Protein AF-A0A811AT12-F1 (afdb_monomer_lite)

Foldseek 3Di:
DAADDDDDPPDCVVVDDDDDDPDDDPVNVVVVVNVVVNVVVVVCVVDDDPD

InterPro domains:
  IPR023635 Peptide deformylase [PF01327] (4-43)
  IPR036821 Peptide deformylase superfamily [G3DSA:3.90.45.10] (1-47)
  IPR036821 Peptide deformylase superfamily [SSF56420] (1-41)

Radius of gyration: 13.7 Å; chains: 1; bounding box: 27×37×23 Å

Structure (mmCIF, N/CA/C/O backbone):
data_AF-A0A811AT12-F1
#
_entry.id   AF-A0A811AT12-F1
#
loop_
_atom_site.group_PDB
_atom_site.id
_atom_site.type_symbol
_atom_site.label_atom_id
_atom_site.label_alt_id
_atom_site.label_comp_id
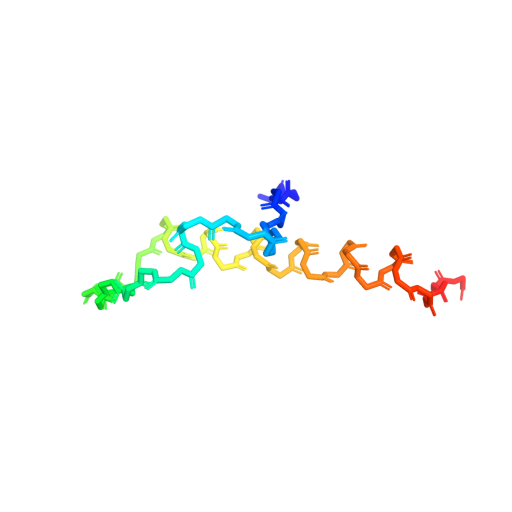_atom_site.label_asym_id
_atom_site.label_entity_id
_atom_site.label_seq_id
_atom_site.pdbx_PDB_ins_code
_atom_site.Cartn_x
_atom_site.Cartn_y
_atom_site.Cartn_z
_atom_site.occupancy
_atom_site.B_iso_or_equiv
_atom_site.auth_seq_id
_atom_site.auth_comp_id
_atom_site.auth_asym_id
_atom_site.auth_atom_id
_atom_site.pdbx_PDB_model_num
ATOM 1 N N . MET A 1 1 ? -9.303 -10.304 -4.418 1.00 68.12 1 MET A N 1
ATOM 2 C CA . MET A 1 1 ? -8.193 -11.167 -4.830 1.00 68.12 1 MET A CA 1
ATOM 3 C C . MET A 1 1 ? -7.907 -10.863 -6.278 1.00 68.12 1 MET A C 1
ATOM 5 O O . MET A 1 1 ? -8.616 -11.313 -7.178 1.00 68.12 1 MET A O 1
ATOM 9 N N . SER A 1 2 ? -6.992 -9.916 -6.439 1.00 88.00 2 SER A N 1
ATOM 10 C CA . SER A 1 2 ? -6.433 -9.455 -7.697 1.00 88.00 2 SER A CA 1
ATOM 11 C C . SER A 1 2 ? -4.978 -9.056 -7.483 1.00 88.00 2 SER A C 1
ATOM 13 O O . SER A 1 2 ? -4.639 -8.463 -6.459 1.00 88.00 2 SER A O 1
ATOM 15 N N . VAL A 1 3 ? -4.137 -9.324 -8.480 1.00 93.00 3 VAL A N 1
ATOM 16 C CA . VAL A 1 3 ? -2.755 -8.834 -8.518 1.00 93.00 3 VAL A CA 1
ATOM 17 C C . VAL A 1 3 ? -2.752 -7.345 -8.875 1.00 93.00 3 VAL A C 1
ATOM 19 O O . VAL A 1 3 ? -3.297 -6.936 -9.903 1.00 93.00 3 VAL A O 1
ATOM 22 N N . LEU A 1 4 ? -2.133 -6.533 -8.023 1.00 95.38 4 LEU A N 1
ATOM 23 C CA . LEU A 1 4 ? -1.979 -5.090 -8.176 1.00 95.38 4 LEU A CA 1
ATOM 24 C C . LEU A 1 4 ? -0.708 -4.760 -8.972 1.00 95.38 4 LEU A C 1
ATOM 26 O O . LEU A 1 4 ? 0.264 -5.509 -8.975 1.00 95.38 4 LEU A O 1
ATOM 30 N N . GLN A 1 5 ? -0.683 -3.593 -9.619 1.00 94.88 5 GLN A N 1
ATOM 31 C CA . GLN A 1 5 ? 0.522 -3.106 -10.290 1.00 94.88 5 GLN A CA 1
ATOM 32 C C . GLN A 1 5 ? 1.532 -2.559 -9.270 1.00 94.88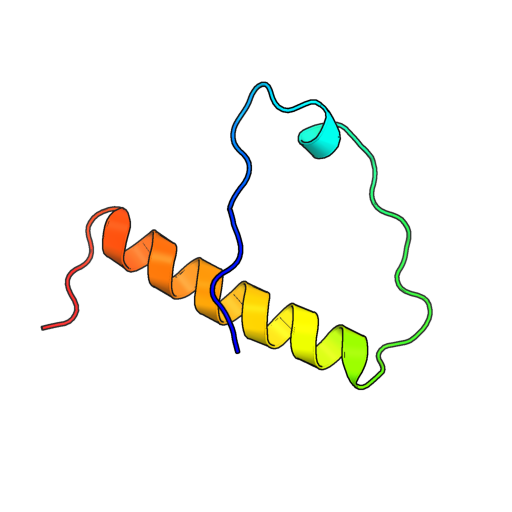 5 GLN A C 1
ATOM 34 O O . GLN A 1 5 ? 1.242 -1.587 -8.567 1.00 94.88 5 GLN A O 1
ATOM 39 N N . VAL A 1 6 ? 2.743 -3.121 -9.242 1.00 94.44 6 VAL A N 1
ATOM 40 C CA . VAL A 1 6 ? 3.853 -2.583 -8.443 1.00 94.44 6 VAL A CA 1
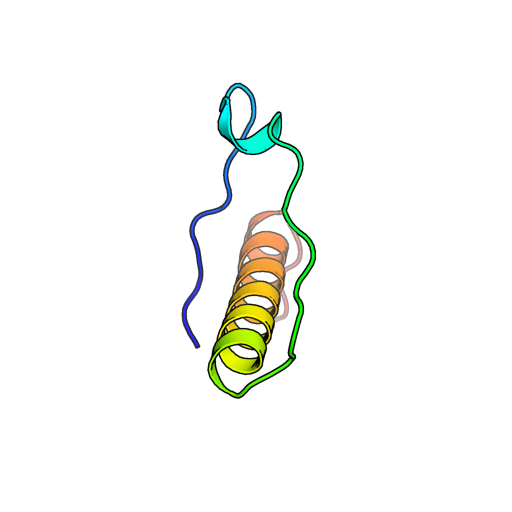ATOM 41 C C . VAL A 1 6 ? 4.475 -1.372 -9.139 1.00 94.44 6 VAL A C 1
ATOM 43 O O . VAL A 1 6 ? 4.739 -1.373 -10.341 1.00 94.44 6 VAL A O 1
ATOM 46 N N . LEU A 1 7 ? 4.693 -0.302 -8.374 1.00 95.19 7 LEU A N 1
ATOM 47 C CA . LEU A 1 7 ? 5.343 0.913 -8.861 1.00 95.19 7 LEU A CA 1
ATOM 48 C C . LEU A 1 7 ? 6.862 0.808 -8.704 1.00 95.19 7 LEU A C 1
ATOM 50 O O . LEU A 1 7 ? 7.353 0.328 -7.684 1.00 95.19 7 LEU A O 1
ATOM 54 N N . HIS A 1 8 ? 7.604 1.339 -9.676 1.00 95.06 8 HIS A N 1
ATOM 55 C CA . HIS A 1 8 ? 9.067 1.380 -9.662 1.00 95.06 8 HIS A CA 1
ATOM 56 C C . HIS A 1 8 ? 9.583 2.824 -9.677 1.00 95.06 8 HIS A C 1
ATOM 58 O O . HIS A 1 8 ? 8.934 3.738 -10.189 1.00 95.06 8 HIS A O 1
ATOM 64 N N . ILE A 1 9 ? 10.779 3.043 -9.124 1.00 93.12 9 ILE A N 1
ATOM 65 C CA . ILE A 1 9 ? 11.480 4.332 -9.220 1.00 93.12 9 ILE A CA 1
ATOM 66 C C . ILE A 1 9 ? 11.696 4.657 -10.710 1.00 93.12 9 ILE A C 1
ATOM 68 O O . ILE A 1 9 ? 12.105 3.766 -11.457 1.00 93.12 9 ILE A O 1
ATOM 72 N N . PRO A 1 10 ? 11.453 5.905 -11.158 1.00 95.69 10 PRO A N 1
ATOM 73 C CA . PRO A 1 10 ? 11.353 7.133 -10.359 1.00 95.69 10 PRO A CA 1
ATOM 74 C C . PRO A 1 10 ? 9.936 7.636 -10.012 1.00 95.69 10 PRO A C 1
ATOM 76 O O . PRO A 1 10 ? 9.795 8.834 -9.777 1.00 95.69 10 PRO A O 1
ATOM 79 N N . ASP A 1 11 ? 8.906 6.783 -9.936 1.00 97.31 11 ASP A N 1
ATOM 80 C CA . ASP A 1 11 ? 7.519 7.220 -9.670 1.00 97.31 11 ASP A CA 1
ATOM 81 C C . ASP A 1 11 ? 7.386 8.088 -8.396 1.00 97.31 11 ASP A C 1
ATOM 83 O O . ASP A 1 11 ? 7.749 7.680 -7.290 1.00 97.31 11 ASP A O 1
ATOM 87 N N . GLU A 1 12 ? 6.846 9.302 -8.541 1.00 96.44 12 GLU A N 1
ATOM 88 C CA . GLU A 1 12 ? 6.723 10.279 -7.451 1.00 96.44 12 GLU A CA 1
ATOM 89 C C . GLU A 1 12 ? 5.812 9.813 -6.311 1.00 96.44 12 GLU A C 1
ATOM 91 O O . GLU A 1 12 ? 5.962 10.264 -5.172 1.00 96.44 12 GLU A O 1
ATOM 96 N N . ARG A 1 13 ? 4.873 8.896 -6.575 1.00 95.62 13 ARG A N 1
ATOM 97 C CA . ARG A 1 13 ? 3.999 8.332 -5.537 1.00 95.62 13 ARG A CA 1
ATOM 98 C C . ARG A 1 13 ? 4.800 7.574 -4.485 1.00 95.62 13 ARG A C 1
ATOM 100 O O . ARG A 1 13 ? 4.418 7.614 -3.321 1.00 95.62 13 ARG A O 1
ATOM 107 N N . LEU A 1 14 ? 5.942 6.991 -4.860 1.00 97.00 14 LEU A N 1
ATOM 108 C CA . LEU A 1 14 ? 6.858 6.303 -3.943 1.00 97.00 14 LEU A CA 1
ATOM 109 C C . LEU A 1 14 ? 7.581 7.255 -2.974 1.00 97.00 14 LEU A C 1
ATOM 111 O O . LEU A 1 14 ? 8.225 6.798 -2.036 1.00 97.00 14 LEU A O 1
ATOM 115 N N . ARG A 1 15 ? 7.489 8.576 -3.181 1.00 96.94 15 ARG A N 1
ATOM 116 C CA . ARG A 1 15 ? 8.091 9.598 -2.306 1.00 96.94 15 ARG A CA 1
ATOM 117 C C . ARG A 1 15 ? 7.095 10.204 -1.314 1.00 96.94 15 ARG A C 1
ATOM 119 O O . ARG A 1 15 ? 7.486 11.028 -0.491 1.00 96.94 15 ARG A O 1
ATOM 126 N N . LYS A 1 16 ? 5.810 9.847 -1.402 1.00 96.81 16 LYS A N 1
ATOM 127 C CA . LYS A 1 16 ? 4.753 10.399 -0.546 1.00 96.81 16 LYS A CA 1
ATOM 128 C C . LYS A 1 16 ? 4.679 9.638 0.777 1.00 96.81 16 LYS A C 1
ATOM 130 O O . LYS A 1 16 ? 4.755 8.415 0.800 1.00 96.81 16 LYS A O 1
ATOM 135 N N . VAL A 1 17 ? 4.470 10.367 1.873 1.00 97.31 17 VAL A N 1
ATOM 136 C CA . VAL A 1 17 ? 4.195 9.769 3.188 1.00 97.31 17 VAL A CA 1
ATOM 137 C C . VAL A 1 17 ? 2.736 9.309 3.222 1.00 97.31 17 VAL A C 1
ATOM 139 O O . VAL A 1 17 ? 1.830 10.102 2.956 1.00 97.31 17 VAL A O 1
ATOM 142 N N . ALA A 1 18 ? 2.509 8.030 3.522 1.00 96.44 18 ALA A N 1
ATOM 143 C CA . ALA A 1 18 ? 1.166 7.474 3.648 1.00 96.44 18 ALA A CA 1
ATOM 144 C C . ALA A 1 18 ? 0.447 8.030 4.888 1.00 96.44 18 ALA A C 1
ATOM 146 O O . ALA A 1 18 ? 1.069 8.324 5.909 1.00 96.44 18 ALA A O 1
ATOM 147 N N . LYS A 1 19 ? -0.879 8.164 4.795 1.00 97.25 19 LYS A N 1
ATOM 148 C CA . LYS A 1 19 ? -1.715 8.536 5.942 1.00 97.25 19 LYS A CA 1
ATOM 149 C C . LYS A 1 19 ? -1.915 7.324 6.866 1.00 97.25 19 LYS A C 1
ATOM 151 O O . LYS A 1 19 ? -1.941 6.201 6.361 1.00 97.25 19 LYS A O 1
ATOM 156 N N . PRO A 1 20 ? -2.089 7.532 8.183 1.00 97.81 20 PRO A N 1
ATOM 157 C CA . PRO A 1 20 ? -2.497 6.466 9.091 1.00 97.81 20 PRO A CA 1
ATOM 158 C C . PRO A 1 20 ? -3.832 5.844 8.666 1.00 97.81 20 PRO A C 1
ATOM 160 O O . PRO A 1 20 ? -4.711 6.542 8.160 1.00 97.81 20 PRO A O 1
ATOM 163 N N . VAL A 1 21 ? -3.981 4.542 8.901 1.00 97.44 21 VAL A N 1
ATOM 164 C CA . VAL A 1 21 ? -5.269 3.850 8.780 1.00 97.44 21 VAL A CA 1
ATOM 165 C C . VAL A 1 21 ? -5.979 3.963 10.126 1.00 97.44 21 VAL A C 1
ATOM 167 O O . VAL A 1 21 ? -5.456 3.489 11.131 1.00 97.44 21 VAL A O 1
ATOM 170 N N . GLU A 1 22 ? -7.138 4.620 10.154 1.00 97.75 22 GLU A N 1
ATOM 171 C CA . GLU A 1 22 ? -7.886 4.880 11.395 1.00 97.75 22 GLU A CA 1
ATOM 172 C C . GLU A 1 22 ? -8.699 3.663 11.865 1.00 97.75 22 GLU A C 1
ATOM 174 O O . GLU A 1 22 ? -8.828 3.435 13.065 1.00 97.75 22 GLU A O 1
ATOM 179 N N . GLU A 1 23 ? -9.201 2.848 10.932 1.00 98.06 23 GLU A N 1
ATOM 180 C CA . GLU A 1 23 ? -9.992 1.651 11.222 1.00 98.06 23 GLU A CA 1
ATOM 181 C C . GLU A 1 23 ? -9.673 0.532 10.226 1.00 98.06 23 GLU A C 1
ATOM 183 O O . GLU A 1 23 ? -9.584 0.756 9.017 1.00 98.06 23 GLU A O 1
ATOM 188 N N . VAL A 1 24 ? -9.535 -0.696 10.732 1.00 97.75 24 VAL A N 1
ATOM 189 C CA . VAL A 1 24 ? -9.384 -1.894 9.900 1.00 97.75 24 VAL A CA 1
ATOM 190 C C . VAL A 1 24 ? -10.761 -2.497 9.661 1.00 97.75 24 VAL A C 1
ATOM 192 O O . VAL A 1 24 ? -11.293 -3.229 10.493 1.00 97.75 24 VAL A O 1
ATOM 195 N N . ASN A 1 25 ? -11.335 -2.172 8.509 1.00 98.06 25 ASN A N 1
ATOM 196 C CA . ASN A 1 25 ? -12.628 -2.682 8.072 1.00 98.06 25 ASN A CA 1
ATOM 197 C 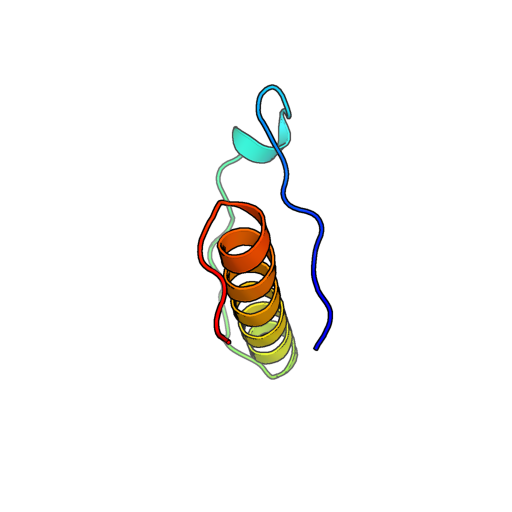C . ASN A 1 25 ? -12.471 -3.719 6.939 1.00 98.06 25 ASN A C 1
ATOM 199 O O . ASN A 1 25 ? -11.364 -4.080 6.532 1.00 98.06 25 ASN A O 1
ATOM 203 N N . ALA A 1 26 ? -13.596 -4.200 6.406 1.00 98.25 26 ALA A N 1
ATOM 204 C CA . ALA A 1 26 ? -13.602 -5.208 5.346 1.00 98.25 26 ALA A CA 1
ATOM 205 C C . ALA A 1 26 ? -12.935 -4.744 4.037 1.00 98.25 26 ALA A C 1
ATOM 207 O O . ALA A 1 26 ? -12.465 -5.578 3.268 1.00 98.25 26 ALA A O 1
ATOM 208 N N . GLU A 1 27 ? -12.893 -3.440 3.760 1.00 97.44 27 GLU A N 1
ATOM 209 C CA . GLU A 1 27 ? -12.186 -2.897 2.598 1.00 97.44 27 GLU A CA 1
ATOM 210 C C . GLU A 1 27 ? -10.671 -2.967 2.804 1.00 97.44 27 GLU A C 1
ATOM 212 O O . GLU A 1 27 ? -9.961 -3.473 1.938 1.00 97.44 27 GLU A O 1
ATOM 217 N N . ILE A 1 28 ? -10.185 -2.557 3.979 1.00 98.00 28 ILE A N 1
ATOM 218 C CA . ILE A 1 28 ? -8.762 -2.662 4.330 1.00 98.00 28 ILE A CA 1
ATOM 219 C C . ILE A 1 28 ? -8.298 -4.119 4.293 1.00 98.00 28 ILE A C 1
ATOM 221 O O . ILE A 1 28 ? -7.231 -4.400 3.752 1.00 98.00 28 ILE A O 1
ATOM 225 N N . GLN A 1 29 ? -9.111 -5.057 4.789 1.00 98.06 29 GLN A N 1
ATOM 226 C CA . GLN A 1 29 ? -8.783 -6.480 4.703 1.00 98.06 29 GLN A CA 1
ATOM 227 C C . GLN A 1 29 ? -8.619 -6.944 3.247 1.00 98.06 29 GLN A C 1
ATOM 229 O O . GLN A 1 29 ? -7.656 -7.639 2.942 1.00 98.06 29 GLN A O 1
ATOM 234 N N . ARG A 1 30 ? -9.493 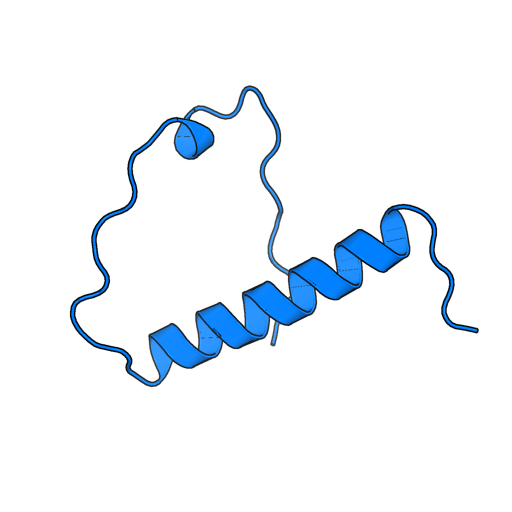-6.507 2.328 1.00 97.75 30 ARG A N 1
ATOM 235 C CA . ARG A 1 30 ? -9.363 -6.845 0.897 1.00 97.75 30 ARG A CA 1
ATOM 236 C C . ARG A 1 30 ? -8.082 -6.286 0.287 1.00 97.75 30 ARG A C 1
ATOM 238 O O . ARG A 1 30 ? -7.435 -6.986 -0.480 1.00 97.75 30 ARG A O 1
ATOM 245 N N . ILE A 1 31 ? -7.704 -5.057 0.644 1.00 97.25 31 ILE A N 1
ATOM 246 C CA . ILE A 1 31 ? -6.450 -4.445 0.183 1.00 97.25 31 ILE A CA 1
ATOM 247 C C . ILE A 1 31 ? -5.254 -5.277 0.655 1.00 97.25 31 ILE A C 1
ATOM 249 O O . ILE A 1 31 ? -4.348 -5.544 -0.129 1.00 97.25 31 ILE A O 1
ATOM 253 N N . VAL A 1 32 ? -5.257 -5.716 1.915 1.00 97.31 32 VAL A N 1
ATOM 254 C CA . VAL A 1 32 ? -4.204 -6.579 2.469 1.00 97.31 32 VAL A CA 1
ATOM 255 C C . VAL A 1 32 ? -4.131 -7.913 1.721 1.00 97.31 32 VAL A C 1
ATOM 257 O O . VAL A 1 32 ? -3.037 -8.332 1.343 1.00 97.31 32 VAL A O 1
ATOM 260 N N . ASP A 1 33 ? -5.274 -8.549 1.460 1.00 97.62 33 ASP A N 1
ATOM 261 C CA . ASP A 1 33 ? -5.335 -9.812 0.718 1.00 97.62 33 ASP A CA 1
ATOM 262 C C . ASP A 1 33 ? -4.763 -9.653 -0.707 1.00 97.62 33 ASP A C 1
ATOM 264 O O . ASP A 1 33 ? -3.918 -10.445 -1.131 1.00 97.62 33 ASP A O 1
ATOM 268 N N . ASP A 1 34 ? -5.143 -8.585 -1.417 1.00 97.62 34 ASP A N 1
ATOM 269 C CA . ASP A 1 34 ? -4.639 -8.268 -2.761 1.00 97.62 34 ASP A CA 1
ATOM 270 C C . ASP A 1 34 ? -3.131 -7.931 -2.748 1.00 97.62 34 ASP A C 1
ATOM 272 O O . ASP A 1 34 ? -2.385 -8.312 -3.655 1.00 97.62 34 ASP A O 1
ATOM 276 N N . MET A 1 35 ? -2.632 -7.265 -1.698 1.00 96.25 35 MET A N 1
ATOM 277 C CA . MET A 1 35 ? -1.200 -6.987 -1.525 1.00 96.25 35 MET A CA 1
ATOM 278 C C . MET A 1 35 ? -0.380 -8.268 -1.330 1.00 96.25 35 MET A C 1
ATOM 280 O O . MET A 1 35 ? 0.712 -8.381 -1.893 1.00 96.25 35 MET A O 1
ATOM 284 N N . PHE A 1 36 ? -0.888 -9.242 -0.569 1.00 95.69 36 PHE A N 1
ATOM 285 C CA . PHE A 1 36 ? -0.222 -10.537 -0.416 1.00 95.69 36 PHE A CA 1
ATOM 286 C C . PHE A 1 36 ? -0.191 -11.315 -1.728 1.00 95.69 36 PHE A C 1
ATOM 288 O O . PHE A 1 36 ? 0.868 -11.815 -2.109 1.00 95.69 36 PHE A O 1
ATOM 295 N N . GLU A 1 37 ? -1.314 -11.379 -2.443 1.00 95.06 37 GLU A N 1
ATOM 296 C CA . GLU A 1 37 ? -1.389 -12.021 -3.758 1.00 95.06 37 GLU A CA 1
ATOM 297 C C . GLU A 1 37 ? -0.376 -11.407 -4.736 1.00 95.06 37 GLU A C 1
ATOM 299 O O . GLU A 1 37 ? 0.395 -12.125 -5.375 1.00 95.06 37 GLU A O 1
ATOM 304 N N . THR A 1 38 ? -0.296 -10.075 -4.762 1.00 95.62 38 THR A N 1
ATOM 305 C CA . THR A 1 38 ? 0.682 -9.327 -5.563 1.00 95.62 38 THR A CA 1
ATOM 306 C C . THR A 1 38 ? 2.120 -9.690 -5.198 1.00 95.62 38 THR A C 1
ATOM 308 O O . THR A 1 38 ? 2.927 -9.985 -6.075 1.00 95.62 38 THR A O 1
ATOM 311 N N . MET A 1 39 ? 2.452 -9.723 -3.905 1.00 92.19 39 MET A N 1
ATOM 312 C CA . MET A 1 39 ? 3.794 -10.083 -3.436 1.00 92.19 39 MET A CA 1
ATOM 313 C C . MET A 1 39 ? 4.200 -11.496 -3.884 1.00 92.19 39 MET A C 1
ATOM 315 O O . MET A 1 39 ? 5.340 -11.706 -4.305 1.00 92.19 39 MET A O 1
ATOM 319 N N . TYR A 1 40 ? 3.293 -12.473 -3.794 1.00 93.19 40 TYR A N 1
ATOM 320 C CA . TYR A 1 40 ? 3.576 -13.837 -4.246 1.00 93.19 40 TYR A CA 1
ATOM 321 C C . TYR A 1 40 ? 3.757 -13.912 -5.763 1.00 93.19 40 TYR A C 1
ATOM 323 O O . TYR A 1 40 ? 4.703 -14.559 -6.216 1.00 93.19 40 TYR A O 1
ATOM 331 N N . ALA A 1 41 ? 2.914 -13.224 -6.534 1.00 90.88 41 ALA A N 1
ATOM 332 C CA . ALA A 1 41 ? 3.032 -13.156 -7.988 1.00 90.88 41 ALA A CA 1
ATOM 333 C C . ALA A 1 41 ? 4.385 -12.564 -8.425 1.00 90.88 41 ALA A C 1
ATOM 335 O O . ALA A 1 41 ? 5.093 -13.174 -9.224 1.00 90.88 41 ALA A O 1
ATOM 336 N N . GLU A 1 42 ? 4.808 -11.444 -7.836 1.00 84.88 42 GLU A N 1
ATOM 337 C CA . GLU A 1 42 ? 6.101 -10.811 -8.136 1.00 84.88 42 GLU A CA 1
ATOM 338 C C . GLU A 1 42 ? 7.298 -11.692 -7.752 1.00 84.88 42 GLU A C 1
ATOM 340 O O . GLU A 1 42 ? 8.288 -11.773 -8.482 1.00 84.88 42 GLU A O 1
ATOM 345 N N . LYS A 1 43 ? 7.216 -12.421 -6.631 1.00 72.44 43 LYS A N 1
ATOM 346 C CA . LYS A 1 43 ? 8.274 -13.360 -6.225 1.00 72.44 43 LYS A CA 1
ATOM 347 C C . LYS A 1 43 ? 8.442 -14.509 -7.221 1.00 72.44 43 LYS A C 1
ATOM 349 O O . LYS A 1 43 ? 9.573 -14.933 -7.463 1.00 72.44 43 LYS A O 1
ATOM 354 N N . VAL A 1 44 ? 7.348 -15.003 -7.803 1.00 61.31 44 VAL A N 1
ATOM 355 C CA . VAL A 1 44 ? 7.410 -16.004 -8.879 1.00 61.31 44 VAL A CA 1
ATOM 356 C C . VAL A 1 44 ? 8.137 -15.429 -10.098 1.00 61.31 44 VAL A C 1
ATOM 358 O O . VAL A 1 44 ? 8.985 -16.110 -10.674 1.00 61.31 44 VAL A O 1
ATOM 361 N N . LEU A 1 45 ? 7.890 -14.161 -10.441 1.00 57.78 45 LEU A N 1
ATOM 362 C CA . LEU A 1 45 ? 8.545 -13.485 -11.567 1.00 57.78 45 LEU A CA 1
ATOM 363 C C . LEU A 1 45 ? 10.045 -13.222 -11.331 1.00 57.78 45 LEU A C 1
ATOM 365 O O . LEU A 1 45 ? 10.828 -13.272 -12.277 1.00 57.78 45 LEU A O 1
ATOM 369 N N . ALA A 1 46 ? 10.467 -12.993 -10.083 1.00 59.31 46 ALA A N 1
ATOM 370 C CA . ALA A 1 46 ? 11.845 -12.637 -9.727 1.00 59.31 46 ALA A CA 1
ATOM 371 C C . ALA A 1 46 ? 12.827 -13.825 -9.573 1.00 59.31 46 ALA A C 1
ATOM 373 O O . ALA A 1 46 ? 14.003 -13.600 -9.287 1.00 59.31 46 ALA A O 1
ATOM 374 N N . GLY A 1 47 ? 12.392 -15.076 -9.785 1.00 59.44 47 GLY A N 1
ATOM 375 C CA . GLY A 1 47 ? 13.291 -16.241 -9.831 1.00 59.44 47 GLY A CA 1
ATOM 376 C C . GLY A 1 47 ? 13.086 -17.290 -8.736 1.00 59.44 47 GLY A C 1
ATOM 377 O O . GLY A 1 47 ? 14.047 -17.743 -8.119 1.00 59.44 47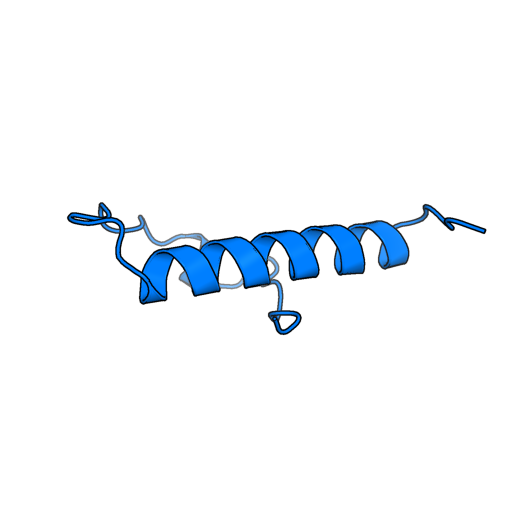 GLY A O 1
ATOM 378 N N . GLY A 1 48 ? 11.850 -17.732 -8.519 1.00 48.97 48 GLY A N 1
ATOM 379 C CA . GLY A 1 48 ? 11.567 -18.868 -7.645 1.00 48.97 48 GLY A CA 1
ATOM 380 C C . GLY A 1 48 ? 10.361 -19.657 -8.123 1.00 48.97 48 GLY A C 1
ATOM 381 O O . GLY A 1 48 ? 9.261 -19.447 -7.628 1.00 48.97 48 GLY A O 1
ATOM 382 N N . ASN A 1 49 ? 10.585 -20.555 -9.081 1.00 48.41 49 ASN A N 1
ATOM 383 C CA . ASN A 1 49 ? 9.637 -21.581 -9.512 1.00 48.41 49 ASN A CA 1
ATOM 384 C C . ASN A 1 49 ? 9.133 -22.408 -8.309 1.00 48.41 49 ASN A C 1
ATOM 386 O O . ASN A 1 49 ? 9.971 -23.034 -7.656 1.00 48.41 49 ASN A O 1
ATOM 390 N N . PRO A 1 50 ? 7.820 -22.490 -8.027 1.00 56.06 50 PRO A N 1
ATOM 391 C CA . PRO A 1 50 ? 7.260 -23.565 -7.232 1.00 56.06 50 PRO A CA 1
ATOM 392 C C . PRO A 1 50 ? 6.626 -24.570 -8.201 1.00 56.06 50 PRO A C 1
ATOM 394 O O . PRO A 1 50 ? 5.418 -24.554 -8.435 1.00 56.06 50 PRO A O 1
ATOM 397 N N . GLY A 1 51 ? 7.482 -25.384 -8.819 1.00 50.22 51 GLY A N 1
ATOM 398 C CA . GLY A 1 51 ? 7.082 -26.714 -9.273 1.00 50.22 51 GLY A CA 1
ATOM 399 C C . GLY A 1 51 ? 7.110 -27.671 -8.093 1.00 50.22 51 GLY A C 1
ATOM 400 O O . GLY A 1 51 ? 7.982 -27.467 -7.216 1.00 50.22 51 GLY A O 1
#

Secondary structure (DSSP, 8-state):
--PPPPP-TT-GGGGSPPPPP----HHHHHHHHHHHHHHHHHHHHTT----

Organism: Escherichia coli (NCBI:txid562)

pLDDT: mean 88.39, std 15.47, range [48.41, 98.25]

Sequence (51 aa):
MSVLQVLHIPDERLRKVAKPVEEVNAEIQRIVDDMFETMYAEKVLAGGNPG